Protein AF-A0A2S8J680-F1 (afdb_monomer_lite)

Sequence (145 aa):
MEKNRTGLGQEVDVPMVDAMIGFNLVEHFGGHTFVPVEENFGWARVLTPERVPHQTADGWISHENAYVLDQGLITKREHPTEGEYYATRTPFAMSRTPISFSRHGPLLGEDTFTILEDLGYSADRVHALADASVVTATSPQATSS

Radius of gyration: 25.25 Å; chains: 1; bounding box: 58×43×69 Å

Structure (mmCIF, N/CA/C/O backbone):
data_AF-A0A2S8J680-F1
#
_entry.id   AF-A0A2S8J680-F1
#
loop_
_atom_site.group_PDB
_atom_site.id
_atom_site.type_symbol
_atom_site.label_atom_id
_atom_site.label_alt_id
_atom_site.label_comp_id
_atom_site.label_asym_id
_atom_site.label_entity_id
_atom_site.label_seq_id
_atom_site.pdbx_PDB_ins_code
_atom_site.Cartn_x
_atom_site.Cartn_y
_atom_site.Cartn_z
_atom_site.occupancy
_atom_site.B_iso_or_equiv
_atom_site.auth_seq_id
_atom_site.auth_comp_id
_atom_site.auth_asym_id
_atom_site.auth_atom_id
_atom_site.pdbx_PDB_model_num
ATOM 1 N N . MET A 1 1 ? -23.177 0.786 -37.495 1.00 58.84 1 MET A N 1
ATOM 2 C CA . MET A 1 1 ? -23.570 0.215 -38.803 1.00 58.84 1 MET A CA 1
ATOM 3 C C . MET A 1 1 ? -25.081 0.004 -38.902 1.00 58.84 1 MET A C 1
ATOM 5 O O . MET A 1 1 ? -25.638 0.418 -39.907 1.00 58.84 1 MET A O 1
ATOM 9 N N . GLU A 1 2 ? -25.768 -0.508 -37.871 1.00 62.53 2 GLU A N 1
ATOM 10 C CA . GLU A 1 2 ? -27.217 -0.780 -37.962 1.00 62.53 2 GLU A CA 1
ATOM 11 C C . GLU A 1 2 ? -28.122 0.454 -37.794 1.00 62.53 2 GLU A C 1
ATOM 13 O O . GLU A 1 2 ? -29.025 0.655 -38.600 1.00 62.53 2 GLU A O 1
ATOM 18 N N . LYS A 1 3 ? -27.802 1.379 -36.875 1.00 67.06 3 LYS A N 1
ATOM 19 C CA . LYS A 1 3 ? -28.543 2.649 -36.698 1.00 67.06 3 LYS A CA 1
ATOM 20 C C . LYS A 1 3 ? -28.646 3.494 -37.979 1.00 67.06 3 LYS A C 1
ATOM 22 O O . LYS A 1 3 ? -29.676 4.108 -38.227 1.00 67.06 3 LYS A O 1
ATOM 27 N N . ASN A 1 4 ? -27.603 3.493 -38.813 1.00 75.00 4 ASN A N 1
ATOM 28 C CA . ASN A 1 4 ? -27.586 4.225 -40.087 1.00 75.00 4 ASN A CA 1
ATOM 29 C C . ASN A 1 4 ? -28.414 3.540 -41.189 1.00 75.00 4 ASN A C 1
ATOM 31 O O . ASN A 1 4 ? -28.721 4.175 -42.191 1.00 75.00 4 ASN A O 1
ATOM 35 N N . ARG A 1 5 ? -28.756 2.255 -41.023 1.00 78.50 5 ARG A N 1
ATOM 36 C CA . ARG A 1 5 ? -29.539 1.463 -41.983 1.00 78.50 5 ARG A CA 1
ATOM 37 C C . ARG A 1 5 ? -31.008 1.344 -41.590 1.00 78.50 5 ARG A C 1
ATOM 39 O O . ARG A 1 5 ? -31.864 1.425 -42.460 1.00 78.50 5 ARG A O 1
ATOM 46 N N . THR A 1 6 ? -31.300 1.139 -40.308 1.00 82.56 6 THR A N 1
ATOM 47 C CA . THR A 1 6 ? -32.653 0.824 -39.817 1.00 82.56 6 THR A CA 1
ATOM 48 C C . THR A 1 6 ? -33.228 1.893 -38.889 1.00 82.56 6 THR A C 1
ATOM 50 O O . THR A 1 6 ? -34.396 1.818 -38.523 1.00 82.56 6 THR A O 1
ATOM 53 N N . GLY A 1 7 ? -32.434 2.897 -38.500 1.00 80.25 7 GLY A N 1
ATOM 54 C CA . GLY A 1 7 ? -32.855 3.979 -37.604 1.00 80.25 7 GLY A CA 1
ATOM 55 C C . GLY A 1 7 ? -32.956 3.591 -36.123 1.00 80.25 7 GLY A C 1
ATOM 56 O O . GLY A 1 7 ? -33.122 4.474 -35.283 1.00 80.25 7 GLY A O 1
ATOM 57 N N . LEU A 1 8 ? -32.814 2.308 -35.778 1.00 79.38 8 LEU A N 1
ATOM 58 C CA . LEU A 1 8 ? -32.922 1.803 -34.408 1.00 79.38 8 LEU A CA 1
ATOM 59 C C . LEU A 1 8 ? -31.550 1.718 -33.720 1.00 79.38 8 LEU A C 1
ATOM 61 O O . LEU A 1 8 ? -30.531 1.414 -34.345 1.00 79.38 8 LEU A O 1
ATOM 65 N N . GLY A 1 9 ? -31.524 2.021 -32.419 1.00 79.19 9 GLY A N 1
ATOM 66 C CA . GLY A 1 9 ? -30.343 1.847 -31.571 1.00 79.19 9 GLY A CA 1
ATOM 67 C C . GLY A 1 9 ? -30.076 0.373 -31.267 1.00 79.19 9 GLY A C 1
ATOM 68 O O . GLY A 1 9 ? -30.988 -0.448 -31.317 1.00 79.19 9 GLY A O 1
ATOM 69 N N . GLN A 1 10 ? -28.825 0.046 -30.951 1.00 82.19 10 GLN A N 1
ATOM 70 C CA . GLN A 1 10 ? -28.437 -1.275 -30.465 1.00 82.19 10 GLN A CA 1
ATOM 71 C C . GLN A 1 10 ? -27.823 -1.125 -29.080 1.00 82.19 10 GLN A C 1
ATOM 73 O O . GLN A 1 10 ? -27.042 -0.202 -28.846 1.00 82.19 10 GLN A O 1
ATOM 78 N N . GLU A 1 11 ? -28.182 -2.041 -28.195 1.00 82.75 11 GLU A N 1
ATOM 79 C CA . GLU A 1 11 ? -27.537 -2.234 -26.907 1.00 82.75 11 GLU A CA 1
ATOM 80 C C . GLU A 1 11 ? -26.526 -3.371 -27.054 1.00 82.75 11 GLU A C 1
ATOM 82 O O . GLU A 1 11 ? -26.817 -4.395 -27.676 1.00 82.75 11 GLU A O 1
ATOM 87 N N . VAL A 1 12 ? -25.318 -3.158 -26.540 1.00 80.88 12 VAL A N 1
ATOM 88 C CA . VAL A 1 12 ? -24.264 -4.171 -26.499 1.00 80.88 12 VAL A CA 1
ATOM 89 C C . VAL A 1 12 ? -23.875 -4.315 -25.043 1.00 80.88 12 VAL A C 1
ATOM 91 O O . VAL A 1 12 ? -23.360 -3.366 -24.454 1.00 80.88 12 VAL A O 1
ATOM 94 N N . ASP A 1 13 ? -24.134 -5.489 -24.482 1.00 79.38 13 ASP A N 1
ATOM 95 C CA . ASP A 1 13 ? -23.689 -5.834 -23.140 1.00 79.38 13 ASP A CA 1
ATOM 96 C C . ASP A 1 13 ? -22.335 -6.541 -23.241 1.00 79.38 13 ASP A C 1
ATOM 98 O O . ASP A 1 13 ? -22.193 -7.545 -23.946 1.00 79.38 13 ASP A O 1
ATOM 102 N N . VAL A 1 14 ? -21.323 -5.969 -22.593 1.00 82.38 14 VAL A N 1
ATOM 103 C CA . VAL A 1 14 ? -19.982 -6.548 -22.508 1.00 82.38 14 VAL A CA 1
ATOM 104 C C . VAL A 1 14 ? -19.705 -6.781 -21.029 1.00 82.38 14 VAL A C 1
ATOM 106 O O . VAL A 1 14 ? -19.507 -5.806 -20.296 1.00 82.38 14 VAL A O 1
ATOM 109 N N . PRO A 1 15 ? -19.668 -8.043 -20.567 1.00 88.81 15 PRO A N 1
ATOM 110 C CA . PRO A 1 15 ? -19.355 -8.336 -19.182 1.00 88.81 15 PRO A CA 1
ATOM 111 C C . PRO A 1 15 ? -18.001 -7.734 -18.814 1.00 88.81 15 PRO A C 1
ATOM 113 O O . PRO A 1 15 ? -16.993 -7.981 -19.479 1.00 88.81 15 PRO A O 1
ATOM 116 N N . MET A 1 16 ? -17.957 -6.970 -17.721 1.00 87.25 16 MET A N 1
ATOM 117 C CA . MET A 1 16 ? -16.704 -6.380 -17.236 1.00 87.25 16 MET A CA 1
ATOM 118 C C . MET A 1 16 ? -15.627 -7.443 -16.996 1.00 87.25 16 MET A C 1
ATOM 120 O O . MET A 1 16 ? -14.453 -7.178 -17.233 1.00 87.25 16 MET A O 1
ATOM 124 N N . VAL A 1 17 ? -16.021 -8.655 -16.586 1.00 87.88 17 VAL A N 1
ATOM 125 C CA . VAL A 1 17 ? -15.105 -9.792 -16.429 1.00 87.88 17 VAL A CA 1
ATOM 126 C C . VAL A 1 17 ? -14.434 -10.172 -17.751 1.00 87.88 17 VAL A C 1
ATOM 128 O O . VAL A 1 17 ? -13.215 -10.302 -17.780 1.00 87.88 17 VAL A O 1
ATOM 131 N N . ASP A 1 18 ? -15.178 -10.244 -18.854 1.00 83.50 18 ASP A N 1
ATOM 132 C CA . ASP A 1 18 ? -14.641 -10.616 -20.167 1.00 83.50 18 ASP A CA 1
ATOM 133 C C . ASP A 1 18 ? -13.738 -9.514 -20.732 1.00 83.50 18 ASP A C 1
ATOM 135 O O . ASP A 1 18 ? -12.664 -9.795 -21.268 1.00 83.50 18 ASP A O 1
ATOM 139 N N . ALA A 1 19 ? -14.120 -8.247 -20.543 1.00 82.69 19 ALA A N 1
ATOM 140 C CA . ALA A 1 19 ? -13.285 -7.107 -20.915 1.00 82.69 19 ALA A CA 1
ATOM 141 C C . ALA A 1 19 ? -11.971 -7.076 -20.113 1.00 82.69 19 ALA A C 1
ATOM 143 O O . ALA A 1 19 ? -10.896 -6.862 -20.678 1.00 82.69 19 ALA A O 1
ATOM 144 N N . MET A 1 20 ? -12.038 -7.329 -18.801 1.00 83.00 20 MET A N 1
ATOM 145 C CA . MET A 1 20 ? -10.854 -7.382 -17.945 1.00 83.00 20 MET A CA 1
ATOM 146 C C . MET A 1 20 ? -9.964 -8.581 -18.266 1.00 83.00 20 MET A C 1
ATOM 148 O O . MET A 1 20 ? -8.747 -8.422 -18.270 1.00 83.00 20 MET A O 1
ATOM 152 N N . ILE A 1 21 ? -10.532 -9.751 -18.560 1.00 81.38 21 ILE A N 1
ATOM 153 C CA . ILE A 1 21 ? -9.793 -10.936 -19.012 1.00 81.38 21 ILE A CA 1
ATOM 154 C C . ILE A 1 21 ? -9.048 -10.614 -20.309 1.00 81.38 21 ILE A C 1
ATOM 156 O O . ILE A 1 21 ? -7.835 -10.797 -20.365 1.00 81.38 21 ILE A O 1
ATOM 160 N N . GLY A 1 22 ? -9.741 -10.070 -21.316 1.00 78.75 22 GLY A N 1
ATOM 1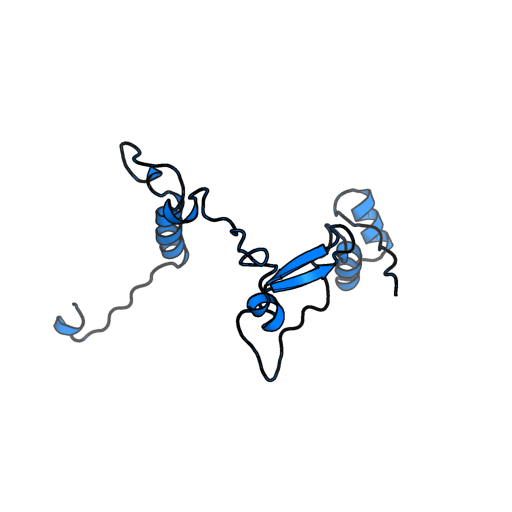61 C CA . GLY A 1 22 ? -9.137 -9.719 -22.602 1.00 78.75 22 GLY A CA 1
ATOM 162 C C . GLY A 1 22 ? -8.000 -8.703 -22.476 1.00 78.75 22 GLY A C 1
ATOM 163 O O . GLY A 1 22 ? -6.944 -8.888 -23.073 1.00 78.75 22 GLY A O 1
ATOM 164 N N . PHE A 1 23 ? -8.177 -7.662 -21.659 1.00 75.00 23 PHE A N 1
ATOM 165 C CA . PHE A 1 23 ? -7.145 -6.644 -21.451 1.00 75.00 23 PHE A CA 1
ATOM 166 C C . PHE A 1 23 ? -5.951 -7.166 -20.636 1.00 75.00 23 PHE A C 1
ATOM 168 O O . PHE A 1 23 ? -4.802 -7.010 -21.044 1.00 75.00 23 PHE A O 1
ATOM 175 N N . ASN A 1 24 ? -6.205 -7.804 -19.487 1.00 73.62 24 ASN A N 1
ATOM 176 C CA . ASN A 1 24 ? -5.132 -8.202 -18.574 1.00 73.62 24 ASN A CA 1
ATOM 177 C C . ASN A 1 24 ? -4.331 -9.390 -19.100 1.00 73.62 24 ASN A C 1
ATOM 179 O O . ASN A 1 24 ? -3.110 -9.391 -18.944 1.00 73.62 24 ASN A O 1
ATOM 183 N N . LEU A 1 25 ? -4.988 -10.382 -19.714 1.00 74.69 25 LEU A N 1
ATOM 184 C CA . LEU A 1 25 ? -4.283 -11.547 -20.243 1.00 74.69 25 LEU A CA 1
ATOM 185 C C . LEU A 1 25 ? -3.365 -11.153 -21.389 1.00 74.69 25 LEU A C 1
ATOM 187 O O . LEU A 1 25 ? -2.225 -11.584 -21.379 1.00 74.69 25 LEU A O 1
ATOM 191 N N . VAL A 1 26 ? -3.796 -10.300 -22.321 1.00 71.81 26 VAL A N 1
ATOM 192 C CA . VAL A 1 26 ? -2.933 -9.890 -23.441 1.00 71.81 26 VAL A CA 1
ATOM 193 C C . VAL A 1 26 ? -1.702 -9.121 -22.944 1.00 71.81 26 VAL A C 1
ATOM 195 O O . VAL A 1 26 ? -0.583 -9.455 -23.327 1.00 71.81 26 VAL A O 1
ATOM 198 N N . GLU A 1 27 ? -1.876 -8.152 -22.040 1.00 69.94 27 GLU A N 1
ATOM 199 C CA . GLU A 1 27 ? -0.761 -7.344 -21.515 1.00 69.94 27 GLU A CA 1
ATOM 200 C C . GLU A 1 27 ? 0.211 -8.148 -20.626 1.00 69.94 27 GLU A C 1
ATOM 202 O O . GLU A 1 27 ? 1.419 -7.907 -20.651 1.00 69.94 27 GLU A O 1
ATOM 207 N N . HIS A 1 28 ? -0.285 -9.119 -19.844 1.00 77.19 28 HIS A N 1
ATOM 208 C CA . HIS A 1 28 ? 0.550 -9.878 -18.900 1.00 77.19 28 HIS A CA 1
ATOM 209 C C . HIS A 1 28 ? 1.045 -11.220 -19.438 1.00 77.19 28 HIS A C 1
ATOM 211 O O . HIS A 1 28 ? 2.100 -11.674 -19.001 1.00 77.19 28 HIS A O 1
ATOM 217 N N . PHE A 1 29 ? 0.346 -11.862 -20.378 1.00 78.25 29 PHE A N 1
ATOM 218 C CA . PHE A 1 29 ? 0.882 -13.043 -21.061 1.00 78.25 29 PHE A CA 1
ATOM 219 C C . PHE A 1 29 ? 1.949 -12.650 -22.077 1.00 78.25 29 PHE A C 1
ATOM 221 O O . PHE A 1 29 ? 2.872 -13.434 -22.295 1.00 78.25 29 PHE A O 1
ATOM 228 N N . GLY A 1 30 ? 1.883 -11.432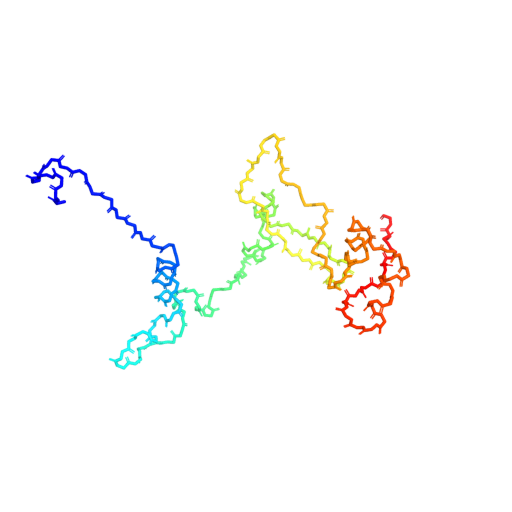 -22.630 1.00 79.38 30 GLY A N 1
ATOM 229 C CA . GLY A 1 30 ? 2.871 -10.952 -23.592 1.00 79.38 30 GLY A CA 1
ATOM 230 C C . GLY A 1 30 ? 3.039 -11.973 -24.715 1.00 79.38 30 GLY A C 1
ATOM 231 O O . GLY A 1 30 ? 2.053 -12.517 -25.229 1.00 79.38 30 GLY A O 1
ATOM 232 N N . GLY A 1 31 ? 4.281 -12.320 -25.039 1.00 77.12 31 GLY A N 1
ATOM 233 C CA . GLY A 1 31 ? 4.550 -13.306 -26.083 1.00 77.12 31 GLY A CA 1
ATOM 234 C C . GLY A 1 31 ? 4.366 -14.774 -25.730 1.00 77.12 31 GLY A C 1
ATOM 235 O O . GLY A 1 31 ? 4.562 -15.603 -26.620 1.00 77.12 31 GLY A O 1
ATOM 236 N N . HIS A 1 32 ? 3.909 -15.119 -24.517 1.00 83.00 32 HIS A N 1
ATOM 237 C CA . HIS A 1 32 ? 3.350 -16.459 -24.256 1.00 83.00 32 HIS A CA 1
ATOM 238 C C . HIS A 1 32 ? 2.005 -16.683 -24.948 1.00 83.00 32 HIS A C 1
ATOM 240 O O . HIS A 1 32 ? 1.517 -17.809 -24.991 1.00 83.00 32 HIS A O 1
ATOM 246 N N . THR A 1 33 ? 1.405 -15.632 -25.510 1.00 80.75 33 THR A N 1
ATOM 247 C CA . THR A 1 33 ? 0.177 -15.737 -26.308 1.00 80.75 33 THR A CA 1
ATOM 248 C C . THR A 1 33 ? 0.437 -16.335 -27.703 1.00 80.75 33 THR A C 1
ATOM 250 O O . THR A 1 33 ? -0.497 -16.827 -28.337 1.00 80.75 33 THR A O 1
ATOM 253 N N . PHE A 1 34 ? 1.684 -16.320 -28.197 1.00 82.50 34 PHE A N 1
ATOM 254 C CA . PHE A 1 34 ? 2.036 -16.813 -29.535 1.00 82.50 34 PHE A CA 1
ATOM 255 C C . PHE A 1 34 ? 2.372 -18.310 -29.556 1.00 82.50 34 PHE A C 1
ATOM 257 O O . PHE A 1 34 ? 2.836 -18.889 -2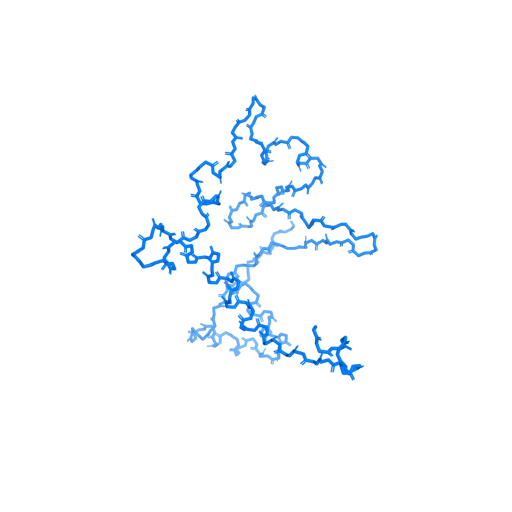8.572 1.00 82.50 34 PHE A O 1
ATOM 264 N N . VAL A 1 35 ? 2.155 -18.942 -30.715 1.00 85.62 35 VAL A N 1
ATOM 265 C CA . VAL A 1 35 ? 2.550 -20.331 -30.988 1.00 85.62 35 VAL A CA 1
ATOM 266 C C . VAL A 1 35 ? 3.360 -20.369 -32.293 1.00 85.62 35 VAL A C 1
ATOM 268 O O . VAL A 1 35 ? 2.771 -20.168 -33.358 1.00 85.62 35 VAL A O 1
ATOM 271 N N . PRO A 1 36 ? 4.675 -20.671 -32.252 1.00 88.44 36 PRO A N 1
ATOM 272 C CA . PRO A 1 36 ? 5.492 -20.938 -31.059 1.00 88.44 36 PRO A CA 1
ATOM 273 C C . PRO A 1 36 ? 5.676 -19.689 -30.177 1.00 88.44 36 PRO A C 1
ATOM 275 O O . PRO A 1 36 ? 5.532 -18.573 -30.660 1.00 88.44 36 PRO A O 1
ATOM 278 N N . VAL A 1 37 ? 5.986 -19.889 -28.890 1.00 87.12 37 VAL A N 1
ATOM 279 C CA . VAL A 1 37 ? 6.201 -18.795 -27.923 1.00 87.12 37 VAL A CA 1
ATOM 280 C C . VAL A 1 37 ? 7.313 -17.870 -28.419 1.00 87.12 37 VAL A C 1
ATOM 282 O O . VAL A 1 37 ? 8.411 -18.339 -28.723 1.00 87.12 37 VAL A O 1
ATOM 285 N N . GLU A 1 38 ? 7.029 -16.569 -28.487 1.00 84.00 38 GLU A N 1
ATOM 286 C CA . GLU A 1 38 ? 7.955 -15.570 -29.041 1.00 84.00 38 GLU A CA 1
ATOM 287 C C . GLU A 1 38 ? 8.782 -14.860 -27.957 1.00 84.00 38 GLU A C 1
ATOM 289 O O . GLU A 1 38 ? 9.968 -14.601 -28.153 1.00 84.00 38 GLU A O 1
ATOM 294 N N . GLU A 1 39 ? 8.189 -14.575 -26.796 1.00 80.31 39 GLU A N 1
ATOM 295 C CA . GLU A 1 39 ? 8.841 -13.890 -25.670 1.00 80.31 39 GLU A CA 1
ATOM 296 C C . GLU A 1 39 ? 8.218 -14.316 -24.327 1.00 80.31 39 GLU A C 1
ATOM 298 O O . GLU A 1 39 ? 7.271 -15.102 -24.283 1.00 80.31 39 GLU A O 1
ATOM 303 N N . ASN A 1 40 ? 8.796 -13.851 -23.216 1.00 81.44 40 ASN A N 1
ATOM 304 C CA . ASN A 1 40 ? 8.367 -14.236 -21.872 1.00 81.44 40 ASN A CA 1
ATOM 305 C C . ASN A 1 40 ? 7.147 -13.422 -21.387 1.00 81.44 40 ASN A C 1
ATOM 307 O O . ASN A 1 40 ? 6.651 -12.546 -22.089 1.00 81.44 40 ASN A O 1
ATOM 311 N N . PHE A 1 41 ? 6.655 -13.725 -20.181 1.00 85.56 41 PHE A N 1
ATOM 312 C CA . PHE A 1 41 ? 5.495 -13.055 -19.598 1.00 85.56 41 PHE A CA 1
ATOM 313 C C . PHE A 1 41 ? 5.760 -11.565 -19.373 1.00 85.56 41 PHE A C 1
ATOM 315 O O . PHE A 1 41 ? 6.864 -11.161 -19.000 1.00 85.56 41 PHE A O 1
ATOM 322 N N . GLY A 1 42 ? 4.692 -10.784 -19.497 1.00 82.06 42 GLY A N 1
ATOM 323 C CA . GLY A 1 42 ? 4.642 -9.368 -19.184 1.00 82.06 42 GLY A CA 1
ATOM 324 C C . GLY A 1 42 ? 5.118 -8.456 -20.306 1.00 82.06 42 GLY A C 1
ATOM 325 O O . GLY A 1 42 ? 5.726 -8.861 -21.294 1.00 82.06 42 GLY A O 1
ATOM 326 N N . TRP A 1 43 ? 4.823 -7.171 -20.142 1.00 80.69 43 TRP A N 1
ATOM 327 C CA . TRP A 1 43 ? 5.139 -6.177 -21.151 1.00 80.69 43 TRP A CA 1
ATOM 328 C C . TRP A 1 43 ? 6.641 -5.865 -21.156 1.00 80.69 43 TRP A C 1
ATOM 330 O O . TRP A 1 43 ? 7.162 -5.245 -20.223 1.00 80.69 43 TRP A O 1
ATOM 340 N N . ALA A 1 44 ? 7.335 -6.251 -22.233 1.00 77.88 44 ALA A N 1
ATOM 341 C CA . ALA A 1 44 ? 8.793 -6.151 -22.355 1.00 77.88 44 ALA A CA 1
ATOM 342 C C . ALA A 1 44 ? 9.349 -4.754 -22.027 1.00 77.88 44 ALA A C 1
ATOM 344 O O . ALA A 1 44 ? 10.415 -4.636 -21.436 1.00 77.88 44 ALA A O 1
ATOM 345 N N . ARG A 1 45 ? 8.606 -3.680 -22.336 1.00 78.75 45 ARG A N 1
ATOM 346 C CA . ARG A 1 45 ? 9.027 -2.300 -22.032 1.00 78.75 45 ARG A CA 1
ATOM 347 C C . ARG A 1 45 ? 9.050 -1.970 -20.542 1.00 78.75 45 ARG A C 1
ATOM 349 O O . ARG A 1 45 ? 9.724 -1.013 -20.177 1.00 78.75 45 ARG A O 1
ATOM 356 N N . VAL A 1 46 ? 8.273 -2.671 -19.716 1.00 81.06 46 VAL A N 1
ATOM 357 C CA . VAL A 1 46 ? 8.184 -2.456 -18.260 1.00 81.06 46 VAL A CA 1
ATOM 358 C C . VAL A 1 46 ? 9.205 -3.293 -17.516 1.00 81.06 46 VAL A C 1
ATOM 360 O O . VAL A 1 46 ? 9.760 -2.818 -16.532 1.00 81.06 46 VAL A O 1
ATOM 363 N N . LEU A 1 47 ? 9.447 -4.511 -17.992 1.00 83.94 47 LEU A N 1
ATOM 364 C CA . LEU A 1 47 ? 10.287 -5.494 -17.312 1.00 83.94 47 LEU A CA 1
ATOM 365 C C . LEU A 1 47 ? 11.774 -5.397 -17.676 1.00 83.94 47 LEU A C 1
ATOM 367 O O . LEU A 1 47 ? 12.562 -6.225 -17.227 1.00 83.94 47 LEU A O 1
ATOM 371 N N . THR A 1 48 ? 12.176 -4.403 -18.473 1.00 85.62 48 THR A N 1
ATOM 372 C CA . THR A 1 48 ? 13.595 -4.152 -18.755 1.00 85.62 48 THR A CA 1
ATOM 373 C C . THR A 1 48 ? 14.357 -3.912 -17.445 1.00 85.62 48 THR A C 1
ATOM 375 O O . THR A 1 48 ? 13.888 -3.094 -16.647 1.00 85.62 48 THR A O 1
ATOM 378 N N . PRO A 1 49 ? 15.526 -4.537 -17.214 1.00 85.75 49 PRO A N 1
ATOM 379 C CA . PRO A 1 49 ? 16.324 -4.329 -15.999 1.00 85.75 49 PRO A CA 1
ATOM 380 C C . PRO A 1 49 ? 16.643 -2.857 -15.700 1.00 85.75 49 PRO A C 1
ATOM 382 O O . PRO A 1 49 ? 16.828 -2.473 -14.550 1.00 85.75 49 PRO A O 1
ATOM 385 N N . GLU A 1 50 ? 16.669 -2.019 -16.732 1.00 86.31 50 GLU A N 1
ATOM 386 C CA . GLU A 1 50 ? 16.933 -0.587 -16.652 1.00 86.31 50 GLU A CA 1
ATOM 387 C C . GLU A 1 50 ? 15.749 0.224 -16.095 1.00 86.31 50 GLU A C 1
ATOM 389 O O . GLU A 1 50 ? 15.906 1.410 -15.831 1.00 86.31 50 GLU A O 1
ATOM 394 N N . ARG A 1 51 ? 14.568 -0.378 -15.873 1.00 84.06 51 ARG A N 1
ATOM 395 C CA . ARG A 1 51 ? 13.393 0.267 -15.243 1.00 84.06 51 ARG A CA 1
ATOM 396 C C . ARG A 1 51 ? 13.553 0.406 -13.725 1.00 84.06 51 ARG A C 1
ATOM 398 O O . ARG A 1 51 ? 12.669 0.056 -12.946 1.00 84.06 51 ARG A O 1
ATOM 405 N N . VAL A 1 52 ? 14.678 0.958 -13.302 1.00 86.12 52 VAL A N 1
ATOM 406 C CA . VAL A 1 52 ? 14.995 1.266 -11.909 1.00 86.12 52 VAL A CA 1
ATOM 407 C C . VAL A 1 52 ? 15.274 2.762 -11.772 1.00 86.12 52 VAL A C 1
ATOM 409 O O . VAL A 1 52 ? 15.609 3.421 -12.757 1.00 86.12 52 VAL A O 1
ATOM 412 N N . PRO A 1 53 ? 15.136 3.347 -10.571 1.00 87.44 53 PRO A N 1
ATOM 413 C CA . PRO A 1 53 ? 15.652 4.686 -10.330 1.00 87.44 53 PRO A CA 1
ATOM 414 C C . PRO A 1 53 ? 17.124 4.773 -10.743 1.00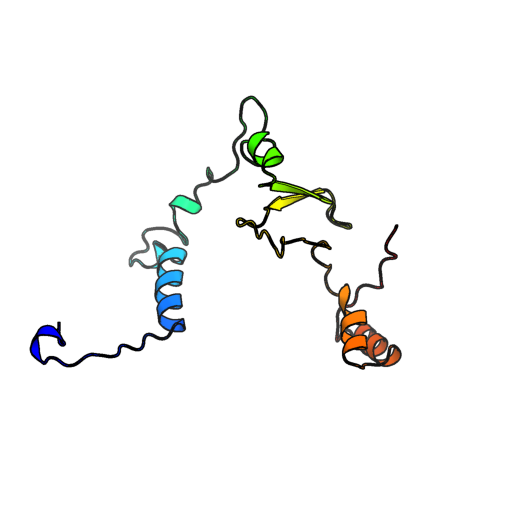 87.44 53 PRO A C 1
ATOM 416 O O . PRO A 1 53 ? 17.889 3.846 -10.498 1.00 87.44 53 PRO A O 1
ATOM 419 N N . HIS A 1 54 ? 17.524 5.890 -11.343 1.00 88.31 54 HIS A N 1
ATOM 420 C CA . HIS A 1 54 ? 18.915 6.137 -11.711 1.00 88.31 54 HIS A CA 1
ATOM 421 C C . HIS A 1 54 ? 19.528 7.216 -10.823 1.00 88.31 54 HIS A C 1
ATOM 423 O O . HIS A 1 54 ? 18.846 8.165 -10.418 1.00 88.31 54 HIS A O 1
ATOM 429 N N . GLN A 1 55 ? 20.821 7.061 -10.543 1.00 90.94 55 GLN A N 1
ATOM 430 C CA . GLN A 1 55 ? 21.614 8.093 -9.891 1.00 90.94 55 GLN A CA 1
ATOM 431 C C . GLN A 1 55 ? 21.878 9.252 -10.857 1.00 90.94 55 GLN A C 1
ATOM 433 O O . GLN A 1 55 ? 22.169 9.056 -12.038 1.00 90.94 55 GLN A O 1
ATOM 438 N N . THR A 1 56 ? 21.766 10.461 -10.331 1.00 88.19 56 THR A N 1
ATOM 439 C CA . THR A 1 56 ? 22.069 11.744 -10.954 1.00 88.19 56 THR A CA 1
ATOM 440 C C . THR A 1 56 ? 23.267 12.380 -10.240 1.00 88.19 56 THR A C 1
ATOM 442 O O . THR A 1 56 ? 23.768 11.860 -9.244 1.00 88.19 56 THR A O 1
ATOM 445 N N . ALA A 1 57 ? 23.774 13.505 -10.753 1.00 88.56 57 ALA A N 1
ATOM 446 C CA . ALA A 1 57 ? 24.931 14.187 -10.156 1.00 88.56 57 ALA A CA 1
ATOM 447 C C . ALA A 1 57 ? 24.681 14.684 -8.715 1.00 88.56 57 ALA A C 1
ATOM 449 O O . ALA A 1 57 ? 25.625 14.970 -7.983 1.00 88.56 57 ALA A O 1
ATOM 450 N N . ASP A 1 58 ? 23.414 14.799 -8.333 1.00 86.50 58 ASP A N 1
ATOM 451 C CA . ASP A 1 58 ? 22.900 15.362 -7.091 1.00 86.50 58 ASP A CA 1
ATOM 452 C C . ASP A 1 58 ? 22.121 14.349 -6.227 1.00 86.50 58 ASP A C 1
ATOM 454 O O . ASP A 1 58 ? 21.483 14.759 -5.261 1.00 86.50 58 ASP A O 1
ATOM 458 N N . GLY A 1 59 ? 22.171 13.047 -6.539 1.00 87.69 59 GLY A N 1
ATOM 459 C CA . GLY A 1 59 ? 21.492 11.999 -5.763 1.00 87.69 59 GLY A CA 1
ATOM 460 C C . GLY A 1 59 ? 20.787 10.968 -6.641 1.00 87.69 59 GLY A C 1
ATOM 461 O O . GLY A 1 59 ? 21.341 10.511 -7.635 1.00 87.69 59 GLY A O 1
ATOM 462 N N . TRP A 1 60 ? 19.558 10.586 -6.296 1.00 89.00 60 TRP A N 1
ATOM 463 C CA . TRP A 1 60 ? 18.674 9.757 -7.130 1.00 89.00 60 TRP A CA 1
ATOM 464 C C . TRP A 1 60 ? 17.523 10.564 -7.740 1.00 89.00 60 TRP A C 1
ATOM 466 O O . TRP A 1 60 ? 16.873 11.357 -7.060 1.00 89.00 60 TRP A O 1
ATOM 476 N N . ILE A 1 61 ? 17.161 10.252 -8.992 1.00 87.56 61 ILE A N 1
ATOM 477 C CA . ILE A 1 61 ? 16.088 10.943 -9.739 1.00 87.56 61 ILE A CA 1
ATOM 478 C C . ILE A 1 61 ? 14.706 10.914 -9.056 1.00 87.56 61 ILE A C 1
ATOM 480 O O . ILE A 1 61 ? 13.855 11.751 -9.341 1.00 87.56 61 ILE A O 1
ATOM 484 N N . SER A 1 62 ? 14.464 9.944 -8.172 1.00 84.62 62 SER A N 1
ATOM 485 C CA . SER A 1 62 ? 13.184 9.765 -7.483 1.00 84.62 62 SER A CA 1
ATOM 486 C C . SER A 1 62 ? 13.202 10.382 -6.084 1.00 84.62 62 SER A C 1
ATOM 488 O O . SER A 1 62 ? 12.763 11.507 -5.889 1.00 84.62 62 SER A O 1
ATOM 490 N N . HIS A 1 63 ? 13.700 9.638 -5.102 1.00 83.69 63 HIS A N 1
ATOM 491 C CA . HIS A 1 63 ? 13.480 9.886 -3.679 1.00 83.69 63 HIS A CA 1
ATOM 492 C C . HIS A 1 63 ? 14.463 10.873 -3.030 1.00 83.69 63 HIS A C 1
ATOM 494 O O . HIS A 1 63 ? 14.281 11.224 -1.868 1.00 83.69 63 HIS A O 1
ATOM 500 N N . GLU A 1 64 ? 15.474 11.336 -3.767 1.00 85.62 64 GLU A N 1
ATOM 501 C CA . GLU A 1 64 ? 16.412 12.377 -3.317 1.00 85.62 64 GLU A CA 1
ATOM 502 C C . GLU A 1 64 ? 16.302 13.665 -4.139 1.00 85.62 64 GLU A C 1
ATOM 504 O O . GLU A 1 64 ? 16.861 14.694 -3.765 1.00 85.62 64 GLU A O 1
ATOM 509 N N . ASN A 1 65 ? 15.550 13.640 -5.243 1.00 86.81 65 ASN A N 1
ATOM 510 C CA . ASN A 1 65 ? 15.374 14.806 -6.086 1.00 86.81 65 ASN A CA 1
ATOM 511 C C . ASN A 1 65 ? 14.595 15.904 -5.341 1.00 86.81 65 ASN A C 1
ATOM 513 O O . ASN A 1 65 ? 13.458 15.697 -4.904 1.00 86.81 65 ASN A O 1
ATOM 517 N N . ALA A 1 66 ? 15.193 17.095 -5.249 1.00 84.81 66 ALA A N 1
ATOM 518 C CA . ALA A 1 66 ? 14.639 18.214 -4.491 1.00 84.81 66 ALA A CA 1
ATOM 519 C C . ALA A 1 66 ? 13.230 18.618 -4.954 1.00 84.81 66 ALA A C 1
ATOM 521 O O . ALA A 1 66 ? 12.382 18.899 -4.116 1.00 84.81 66 ALA A O 1
ATOM 522 N N . TYR A 1 67 ? 12.947 18.591 -6.261 1.00 85.81 67 TYR A N 1
ATOM 523 C CA . TYR A 1 67 ? 11.611 18.899 -6.782 1.00 85.81 67 TYR A CA 1
ATOM 524 C C . TYR A 1 67 ? 10.580 17.848 -6.350 1.00 85.81 67 TYR A C 1
ATOM 526 O O . TYR A 1 67 ? 9.476 18.195 -5.937 1.00 85.81 67 TYR A O 1
ATOM 534 N N . VAL A 1 68 ? 10.932 16.561 -6.406 1.00 85.44 68 VAL A N 1
ATOM 535 C CA . VAL A 1 68 ? 10.024 15.466 -6.023 1.00 85.44 68 VAL A CA 1
ATOM 536 C C . VAL A 1 68 ? 9.666 15.537 -4.536 1.00 85.44 68 VAL A C 1
ATOM 538 O O . VAL A 1 68 ? 8.504 15.322 -4.173 1.00 85.44 68 VAL A O 1
ATOM 541 N N . LEU A 1 69 ? 10.644 15.871 -3.692 1.00 85.75 69 LEU A N 1
ATOM 542 C CA . LEU A 1 69 ? 10.457 16.029 -2.252 1.00 85.75 69 LEU A CA 1
ATOM 543 C C . LEU A 1 69 ? 9.702 17.321 -1.899 1.00 85.75 69 LEU A C 1
ATOM 545 O O . LEU A 1 69 ? 8.755 17.266 -1.119 1.00 85.75 69 LEU A O 1
ATOM 549 N N . ASP A 1 70 ? 10.058 18.460 -2.501 1.00 86.62 70 ASP A N 1
ATOM 550 C CA . ASP A 1 70 ? 9.427 19.769 -2.249 1.00 86.62 70 ASP A CA 1
ATOM 551 C C . ASP A 1 70 ? 7.946 19.792 -2.652 1.00 86.62 70 ASP A C 1
ATOM 553 O O . ASP A 1 70 ? 7.086 20.275 -1.919 1.00 86.62 70 ASP A O 1
ATOM 557 N N . GLN A 1 71 ? 7.611 19.171 -3.785 1.00 83.44 71 GLN A N 1
ATOM 558 C CA . GLN A 1 71 ? 6.220 19.033 -4.225 1.00 83.44 71 GLN A CA 1
ATOM 559 C C . GLN A 1 71 ? 5.437 17.982 -3.418 1.00 83.44 71 GLN A C 1
ATOM 561 O O . GLN A 1 71 ? 4.239 17.771 -3.652 1.00 83.44 71 GLN A O 1
ATOM 566 N N . GLY A 1 72 ? 6.111 17.299 -2.486 1.00 80.88 72 GLY A N 1
ATOM 567 C CA . GLY A 1 72 ? 5.555 16.233 -1.668 1.00 80.88 72 GLY A CA 1
ATOM 568 C C . GLY A 1 72 ? 5.071 15.049 -2.493 1.00 80.88 72 GLY A C 1
ATOM 569 O O . GLY A 1 72 ? 4.148 14.370 -2.065 1.00 80.88 72 GLY A O 1
ATOM 570 N N . LEU A 1 73 ? 5.620 14.812 -3.691 1.00 85.00 73 LEU A N 1
ATOM 571 C CA . LEU A 1 73 ? 5.233 13.671 -4.532 1.00 85.00 73 LEU A CA 1
ATOM 572 C C . LEU A 1 73 ? 5.669 12.357 -3.888 1.00 85.00 73 LEU A C 1
ATOM 574 O O . LEU A 1 73 ? 4.926 11.376 -3.912 1.00 85.00 73 LEU A O 1
ATOM 578 N N . ILE A 1 74 ? 6.849 12.372 -3.272 1.00 88.56 74 ILE A N 1
ATOM 579 C CA . ILE A 1 74 ? 7.360 11.308 -2.421 1.00 88.56 74 ILE A CA 1
ATOM 580 C C . ILE A 1 74 ? 7.625 11.916 -1.047 1.00 88.56 74 ILE A C 1
ATOM 582 O O . ILE A 1 74 ? 8.226 12.979 -0.933 1.00 88.56 74 ILE A O 1
ATOM 586 N N . THR A 1 75 ? 7.169 11.237 -0.002 1.00 84.00 75 THR A N 1
ATOM 587 C CA . THR A 1 75 ? 7.333 11.661 1.391 1.00 84.00 75 THR A CA 1
ATOM 588 C C . THR A 1 75 ? 8.020 10.559 2.178 1.00 84.00 75 THR A C 1
ATOM 590 O O . THR A 1 75 ? 7.670 9.390 2.025 1.00 84.00 75 THR A O 1
ATOM 593 N N . LYS A 1 76 ? 8.999 10.915 3.012 1.00 86.06 76 LYS A N 1
ATOM 594 C CA . LYS A 1 76 ? 9.564 9.981 3.991 1.00 86.06 76 LYS A CA 1
ATOM 595 C C . LYS A 1 76 ? 8.588 9.802 5.146 1.00 86.06 76 LYS A C 1
ATOM 597 O O . LYS A 1 76 ? 8.007 10.776 5.624 1.00 86.06 76 LYS A O 1
ATOM 602 N N . ARG A 1 77 ? 8.399 8.561 5.571 1.00 86.19 77 ARG A N 1
ATOM 603 C CA . ARG A 1 77 ? 7.587 8.169 6.722 1.00 86.19 77 ARG A CA 1
ATOM 604 C C . ARG A 1 77 ? 8.348 7.136 7.528 1.00 86.19 77 ARG A C 1
ATOM 606 O O . ARG A 1 77 ? 9.174 6.423 6.977 1.00 86.19 77 ARG A O 1
ATOM 613 N N . GLU A 1 78 ? 8.046 7.043 8.808 1.00 87.12 78 GLU A N 1
ATOM 614 C CA . GLU A 1 78 ? 8.640 6.051 9.696 1.00 87.12 78 GLU A CA 1
ATOM 615 C C . GLU A 1 78 ? 7.591 4.997 10.027 1.00 87.12 78 GLU A C 1
ATOM 617 O O . GLU A 1 78 ? 6.495 5.341 10.447 1.00 87.12 78 GLU A O 1
ATOM 622 N N . HIS A 1 79 ? 7.884 3.725 9.787 1.00 84.44 79 HIS A N 1
ATOM 623 C CA . HIS A 1 79 ? 7.052 2.625 10.247 1.00 84.44 79 HIS A CA 1
ATOM 624 C C . HIS A 1 79 ? 7.573 2.122 11.597 1.00 84.44 79 HIS A C 1
ATOM 626 O O . HIS A 1 79 ? 8.780 1.895 11.700 1.00 84.44 79 HIS A O 1
ATOM 632 N N . PRO A 1 80 ? 6.707 1.858 12.595 1.00 84.94 80 PRO A N 1
ATOM 633 C CA . PRO A 1 80 ? 7.131 1.354 13.905 1.00 84.94 80 PRO A CA 1
ATOM 634 C C . PRO A 1 80 ? 8.044 0.116 13.853 1.00 84.94 80 PRO A C 1
ATOM 636 O O . PRO A 1 80 ? 8.903 -0.065 14.711 1.00 84.94 80 PRO A O 1
ATOM 639 N N . THR A 1 81 ? 7.862 -0.734 12.842 1.00 84.44 81 THR A N 1
ATOM 640 C CA . THR A 1 81 ? 8.602 -1.994 12.653 1.00 84.44 81 THR A CA 1
ATOM 641 C C . THR A 1 81 ? 9.594 -1.981 11.495 1.00 84.44 81 THR A C 1
ATOM 643 O O . THR A 1 81 ? 10.682 -2.530 11.641 1.00 84.44 81 THR A O 1
ATOM 646 N N . GLU A 1 82 ? 9.254 -1.387 10.345 1.00 84.38 82 GLU A N 1
ATOM 647 C CA . GLU A 1 82 ? 10.127 -1.400 9.160 1.00 84.38 82 GLU A CA 1
ATOM 648 C C . GLU A 1 82 ? 11.073 -0.191 9.069 1.00 84.38 82 GLU A C 1
ATOM 650 O O . GLU A 1 82 ? 11.955 -0.178 8.211 1.00 84.38 82 GLU A O 1
ATOM 655 N N . GLY A 1 83 ? 10.936 0.805 9.952 1.00 87.31 83 GLY A N 1
ATOM 656 C CA . GLY A 1 83 ? 11.760 2.013 9.945 1.00 87.31 83 GLY A CA 1
ATOM 657 C C . GLY A 1 83 ? 11.381 2.988 8.828 1.00 87.31 83 GLY A C 1
ATOM 658 O O . GLY A 1 83 ? 10.220 3.088 8.431 1.00 87.31 83 GLY A O 1
ATOM 659 N N . GLU A 1 84 ? 12.347 3.762 8.334 1.00 88.94 84 GLU A N 1
ATOM 660 C CA . GLU A 1 84 ? 12.086 4.777 7.310 1.00 88.94 84 GLU A CA 1
ATOM 661 C C . GLU A 1 84 ? 11.698 4.165 5.954 1.00 88.94 84 GLU A C 1
ATOM 663 O O . GLU A 1 84 ? 12.408 3.332 5.390 1.00 88.94 84 GLU A O 1
ATOM 668 N N . TYR A 1 85 ? 10.600 4.650 5.378 1.00 87.88 85 TYR A N 1
ATOM 669 C CA . TYR A 1 85 ? 10.131 4.285 4.047 1.00 87.88 85 TYR A CA 1
ATOM 670 C C . TYR A 1 85 ? 9.628 5.497 3.261 1.00 87.88 85 TYR A C 1
ATOM 672 O O . TYR A 1 85 ? 9.302 6.553 3.806 1.00 87.88 85 TYR A O 1
ATOM 680 N N . TYR A 1 86 ? 9.542 5.334 1.942 1.00 87.31 86 TYR A N 1
ATOM 681 C CA . TYR A 1 86 ? 9.014 6.347 1.036 1.00 87.31 86 TYR A CA 1
ATOM 682 C C . TYR A 1 86 ? 7.556 6.050 0.685 1.00 87.31 86 TYR A C 1
ATOM 684 O O . TYR A 1 86 ? 7.234 4.984 0.166 1.00 87.31 86 TYR A O 1
ATOM 692 N N . ALA A 1 87 ? 6.677 7.018 0.924 1.00 86.69 87 ALA A N 1
ATOM 693 C CA . ALA A 1 87 ? 5.273 6.970 0.547 1.00 86.69 87 ALA A CA 1
ATOM 694 C C . ALA A 1 87 ? 4.981 7.996 -0.548 1.00 86.69 87 ALA A C 1
ATOM 696 O O . ALA A 1 87 ? 5.295 9.183 -0.412 1.00 86.69 87 ALA A O 1
ATOM 697 N N . THR A 1 88 ? 4.341 7.553 -1.627 1.00 86.88 88 THR A N 1
ATOM 698 C CA . THR A 1 88 ? 3.840 8.449 -2.670 1.00 86.88 88 THR A CA 1
ATOM 699 C C . THR A 1 88 ? 2.605 9.191 -2.167 1.00 86.88 88 THR A C 1
ATOM 701 O O . THR A 1 88 ? 1.707 8.598 -1.567 1.00 86.88 88 THR A O 1
ATOM 704 N N . ARG A 1 89 ? 2.532 10.497 -2.425 1.00 82.38 89 ARG A N 1
ATOM 705 C CA . ARG A 1 89 ? 1.320 11.277 -2.156 1.00 82.38 89 ARG A CA 1
ATOM 706 C C . ARG A 1 89 ? 0.216 10.894 -3.132 1.00 82.38 89 ARG A C 1
ATOM 708 O O . ARG A 1 89 ? 0.469 10.562 -4.287 1.00 82.38 89 ARG A O 1
ATOM 715 N N . THR A 1 90 ? -1.029 11.038 -2.694 1.00 80.94 90 THR A N 1
ATOM 716 C CA . THR A 1 90 ? -2.188 10.966 -3.581 1.00 80.94 90 THR A CA 1
ATOM 717 C C . THR A 1 90 ? -2.028 11.931 -4.772 1.00 80.94 90 THR A C 1
ATOM 719 O O . THR A 1 90 ? -1.727 13.110 -4.563 1.00 80.94 90 THR A O 1
ATOM 722 N N . PRO A 1 91 ? -2.216 11.476 -6.028 1.00 76.81 91 PRO A N 1
ATOM 723 C CA . PRO A 1 91 ? -1.890 12.268 -7.219 1.00 76.81 91 PRO A CA 1
ATOM 724 C C . PRO A 1 91 ? -2.828 13.459 -7.460 1.00 76.81 91 PRO A C 1
ATOM 726 O O . PRO A 1 91 ? -2.567 14.279 -8.337 1.00 76.81 91 PRO A O 1
ATOM 729 N N . PHE A 1 92 ? -3.908 13.580 -6.689 1.00 80.19 92 PHE A N 1
ATOM 730 C CA . PHE A 1 92 ? -4.873 14.668 -6.781 1.00 80.19 92 PHE A CA 1
ATOM 731 C C . PHE A 1 92 ? -5.018 15.393 -5.441 1.00 80.19 92 PHE A C 1
ATOM 733 O O . PHE A 1 92 ? -5.032 14.780 -4.374 1.00 80.19 92 PHE A O 1
ATOM 740 N N . ALA A 1 93 ? -5.158 16.717 -5.512 1.00 79.75 93 ALA A N 1
ATOM 741 C CA . ALA A 1 93 ? -5.402 17.569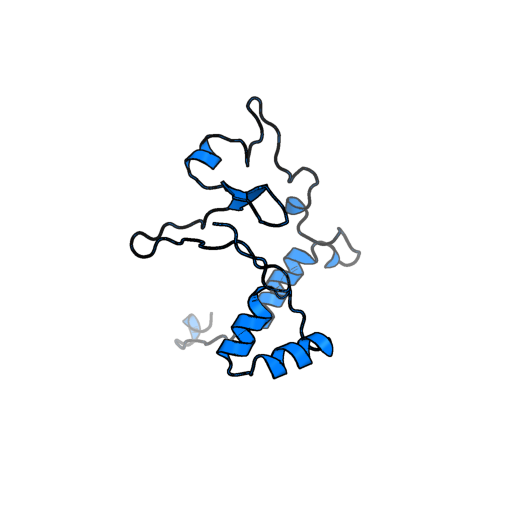 -4.357 1.00 79.75 93 ALA A CA 1
ATOM 742 C C . ALA A 1 93 ? -6.904 17.852 -4.212 1.00 79.75 93 ALA A C 1
ATOM 744 O O . ALA A 1 93 ? -7.568 18.247 -5.170 1.00 79.75 93 ALA A O 1
ATOM 745 N N . MET A 1 94 ? -7.436 17.682 -3.002 1.00 87.69 94 MET A N 1
ATOM 746 C CA . MET A 1 94 ? -8.830 17.979 -2.671 1.00 87.69 94 MET A CA 1
ATOM 747 C C . MET A 1 94 ? -8.887 19.176 -1.724 1.00 87.69 94 MET A C 1
ATOM 749 O O . MET A 1 94 ? -8.477 19.076 -0.574 1.00 87.69 94 MET A O 1
ATOM 753 N N . SER A 1 95 ? -9.410 20.310 -2.192 1.00 89.94 95 SER A N 1
ATOM 754 C CA . SER A 1 95 ? -9.391 21.570 -1.429 1.00 89.94 95 SER A CA 1
ATOM 755 C C . SER A 1 95 ? -10.274 21.570 -0.176 1.00 89.94 95 SER A C 1
ATOM 757 O O . SER A 1 95 ? -9.979 22.295 0.767 1.00 89.94 95 SER A O 1
ATOM 759 N N . ARG A 1 96 ? -11.356 20.778 -0.152 1.00 93.06 96 ARG A N 1
ATOM 760 C CA . ARG A 1 96 ? -12.299 20.718 0.986 1.00 93.06 96 ARG A CA 1
ATOM 761 C C . ARG A 1 96 ? -12.092 19.519 1.904 1.00 93.06 96 ARG A C 1
ATOM 763 O O . ARG A 1 96 ? -12.361 19.607 3.093 1.00 93.06 96 ARG A O 1
ATOM 770 N N . THR A 1 97 ? -11.640 18.409 1.344 1.00 90.38 97 THR A N 1
ATOM 771 C CA . THR A 1 97 ? -11.408 17.146 2.053 1.00 90.38 97 THR A CA 1
ATOM 772 C C . THR A 1 97 ? -10.018 16.652 1.684 1.00 90.38 97 THR A C 1
ATOM 774 O O . THR A 1 97 ? -9.899 15.675 0.940 1.00 90.38 97 THR A O 1
ATOM 777 N N . PRO A 1 98 ? -8.964 17.379 2.095 1.00 85.25 98 PRO A N 1
ATOM 778 C CA . PRO A 1 98 ? -7.600 16.980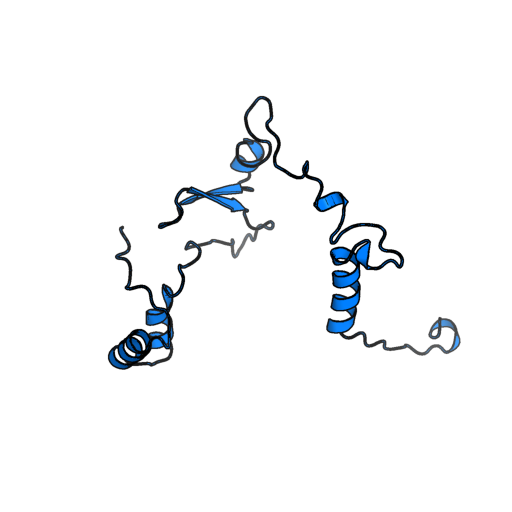 1.794 1.00 85.25 98 PRO A CA 1
ATOM 779 C C . PRO A 1 98 ? -7.365 15.567 2.322 1.00 85.25 98 PRO A C 1
ATOM 781 O O . PRO A 1 98 ? -7.747 15.241 3.445 1.00 85.25 98 PRO A O 1
ATOM 784 N N . ILE A 1 99 ? -6.763 14.720 1.491 1.00 81.44 99 ILE A N 1
ATOM 785 C CA . ILE A 1 99 ? -6.479 13.339 1.868 1.00 81.44 99 ILE A CA 1
ATOM 786 C C . ILE A 1 99 ? -5.311 13.356 2.841 1.00 81.44 99 ILE A C 1
ATOM 788 O O . ILE A 1 99 ? -4.184 13.684 2.471 1.00 81.44 99 ILE A O 1
ATOM 792 N N . SER A 1 100 ? -5.600 13.008 4.087 1.00 76.56 100 SER A N 1
ATOM 793 C CA . SER A 1 100 ? -4.610 12.761 5.120 1.00 76.56 100 SER A CA 1
ATOM 794 C C . SER A 1 100 ? -4.557 11.266 5.416 1.00 76.56 100 SER A C 1
ATOM 796 O O . SER A 1 100 ? -5.573 10.575 5.449 1.00 76.56 100 SER A O 1
ATOM 798 N N . PHE A 1 101 ? -3.346 10.760 5.620 1.00 75.06 101 PHE A N 1
ATOM 799 C CA . PHE A 1 101 ? -3.134 9.427 6.167 1.00 75.06 101 PHE A CA 1
ATOM 800 C C . PHE A 1 101 ? -2.749 9.617 7.628 1.00 75.06 101 PHE A C 1
ATOM 802 O O . PHE A 1 101 ? -1.734 10.251 7.905 1.00 75.06 101 PHE A O 1
ATOM 809 N N . SER A 1 102 ? -3.580 9.127 8.543 1.00 76.38 102 SER A N 1
ATOM 810 C CA . SER A 1 102 ? -3.387 9.294 9.988 1.00 76.38 102 SER A CA 1
ATOM 811 C C . SER A 1 102 ? -2.556 8.184 10.629 1.00 76.38 102 SER A C 1
ATOM 813 O O . SER A 1 102 ? -2.109 8.352 11.757 1.00 76.38 102 SER A O 1
ATOM 815 N N . ARG A 1 103 ? -2.355 7.061 9.932 1.00 80.38 103 ARG A N 1
ATOM 816 C CA . ARG A 1 103 ? -1.597 5.908 10.426 1.00 80.38 103 ARG A CA 1
ATOM 817 C C . ARG A 1 103 ? -0.818 5.217 9.312 1.00 80.38 103 ARG A C 1
ATOM 819 O O . ARG A 1 103 ? -1.125 5.399 8.128 1.00 80.38 103 ARG A O 1
ATOM 826 N N . HIS A 1 104 ? 0.186 4.442 9.703 1.00 84.25 104 HIS A N 1
ATOM 827 C CA . HIS A 1 104 ? 0.902 3.538 8.806 1.00 84.25 104 HIS A CA 1
ATOM 828 C C . HIS A 1 104 ? 0.044 2.307 8.482 1.00 84.25 104 HIS A C 1
ATOM 830 O O . HIS A 1 104 ? -1.072 2.165 8.991 1.00 84.25 104 HIS A O 1
ATOM 836 N N . GLY A 1 105 ? 0.527 1.457 7.574 1.00 83.44 105 GLY A N 1
ATOM 837 C CA . GLY A 1 105 ? -0.127 0.174 7.340 1.00 83.44 105 GLY A CA 1
ATOM 838 C C . GLY A 1 105 ? -0.101 -0.642 8.635 1.00 83.44 105 GLY A C 1
ATOM 839 O O . GLY A 1 105 ? 0.945 -0.688 9.267 1.00 83.44 105 GLY A O 1
ATOM 840 N N . PRO A 1 106 ? -1.216 -1.238 9.074 1.00 88.00 106 PRO A N 1
ATOM 841 C CA . PRO A 1 106 ? -1.203 -2.038 10.289 1.00 88.00 106 PRO A CA 1
ATOM 842 C C . PRO A 1 106 ? -0.406 -3.327 10.074 1.00 88.00 106 PRO A C 1
ATOM 844 O O . PRO A 1 106 ? -0.378 -3.888 8.971 1.00 88.00 106 PRO A O 1
ATOM 847 N N . LEU A 1 107 ? 0.179 -3.838 11.151 1.00 86.44 107 LEU A N 1
ATOM 848 C CA . LEU A 1 107 ? 0.737 -5.180 11.197 1.00 86.44 107 LEU A CA 1
ATOM 849 C C . LEU A 1 107 ? -0.366 -6.234 11.079 1.00 86.44 107 LEU A C 1
ATOM 851 O O . LEU A 1 107 ? -1.554 -5.995 11.330 1.00 86.44 107 LEU A O 1
ATOM 855 N N . LEU A 1 108 ? 0.044 -7.457 10.735 1.00 88.12 108 LEU A N 1
ATOM 856 C CA . LEU A 1 108 ? -0.867 -8.592 10.710 1.00 88.12 108 LEU A CA 1
ATOM 857 C C . LEU A 1 108 ? -1.483 -8.800 12.103 1.00 88.12 108 LEU A C 1
ATOM 859 O O . LEU A 1 108 ? -0.801 -9.133 13.072 1.00 88.12 108 LEU A O 1
ATOM 863 N N . GLY A 1 109 ? -2.797 -8.620 12.179 1.00 89.62 109 GLY A N 1
ATOM 864 C CA . GLY A 1 109 ? -3.568 -8.815 13.399 1.00 89.62 109 GLY A CA 1
ATOM 865 C C . GLY A 1 109 ? -3.469 -7.692 14.436 1.00 89.62 109 GLY A C 1
ATOM 866 O O . GLY A 1 109 ? -3.887 -7.905 15.570 1.00 89.62 109 GLY A O 1
ATOM 867 N N . GLU A 1 110 ? -2.926 -6.523 14.082 1.00 90.00 110 GLU A N 1
ATOM 868 C CA . GLU A 1 110 ? -2.836 -5.359 14.983 1.00 90.00 110 GLU A CA 1
ATOM 869 C C . GLU A 1 110 ? -4.219 -4.863 15.432 1.00 90.00 110 GLU A C 1
ATOM 871 O O . GLU A 1 110 ? -4.458 -4.656 16.617 1.00 90.00 110 GLU A O 1
ATOM 876 N N . ASP A 1 111 ? -5.163 -4.767 14.493 1.00 91.94 111 ASP A N 1
ATOM 877 C CA . ASP A 1 111 ? -6.521 -4.277 14.754 1.00 91.94 111 ASP A CA 1
ATOM 878 C C . ASP A 1 111 ? -7.501 -5.402 15.178 1.00 91.94 111 ASP A C 1
ATOM 880 O O . ASP A 1 111 ? -8.689 -5.141 15.373 1.00 91.94 111 ASP A O 1
ATOM 884 N N . THR A 1 112 ? -7.052 -6.662 15.310 1.00 93.25 112 THR A N 1
ATOM 885 C CA . THR A 1 112 ? -7.947 -7.828 15.500 1.00 93.25 112 THR A CA 1
ATOM 886 C C . THR A 1 112 ? -8.809 -7.717 16.756 1.00 93.25 112 THR A C 1
ATOM 888 O O . THR A 1 112 ? -10.005 -8.001 16.694 1.00 93.25 112 THR A O 1
ATOM 891 N N . PHE A 1 113 ? -8.229 -7.299 17.886 1.00 91.50 113 PHE A N 1
ATOM 892 C CA . PHE A 1 113 ? -8.980 -7.135 19.134 1.00 91.50 113 PHE A CA 1
ATOM 893 C C . PHE A 1 113 ? -10.025 -6.026 19.009 1.00 91.50 113 PHE A C 1
ATOM 895 O O . PHE A 1 113 ? -11.206 -6.292 19.215 1.00 91.50 113 PHE A O 1
ATOM 902 N N . THR A 1 114 ? -9.608 -4.835 18.571 1.00 91.81 114 THR A N 1
ATOM 903 C CA . THR A 1 114 ? -10.489 -3.674 18.386 1.00 91.81 114 THR A CA 1
ATOM 904 C C . THR A 1 114 ? -11.677 -4.002 17.485 1.00 91.81 114 THR A C 1
ATOM 906 O O . THR A 1 114 ? -12.818 -3.745 17.848 1.00 91.81 114 THR A O 1
ATOM 909 N N . ILE A 1 115 ? -11.434 -4.639 16.332 1.00 93.50 115 ILE A N 1
ATOM 910 C CA . ILE A 1 115 ? -12.499 -4.977 15.379 1.00 93.50 115 ILE A CA 1
ATOM 911 C C . ILE A 1 115 ? -13.472 -6.002 15.972 1.00 93.50 115 ILE A C 1
ATOM 913 O O . ILE A 1 115 ? -14.682 -5.873 15.796 1.00 93.50 115 ILE A O 1
ATOM 917 N N . LEU A 1 116 ? -12.980 -7.041 16.652 1.00 93.06 116 LEU A N 1
ATOM 918 C CA . LEU A 1 116 ? -13.860 -8.068 17.215 1.00 93.06 116 LEU A CA 1
ATOM 919 C C . LEU A 1 116 ? -14.678 -7.536 18.399 1.00 93.06 116 LEU A C 1
ATOM 921 O O . LEU A 1 116 ? -15.848 -7.897 18.535 1.00 93.06 116 LEU A O 1
ATOM 925 N N . GLU A 1 117 ? -14.107 -6.648 19.207 1.00 93.44 117 GLU A N 1
ATOM 926 C CA . GLU A 1 117 ? -14.828 -5.950 20.273 1.00 93.44 117 GLU A CA 1
ATOM 927 C C . GLU A 1 117 ? -15.894 -4.997 19.710 1.00 93.44 117 GLU A C 1
ATOM 929 O O . GLU A 1 117 ? -17.038 -5.041 20.166 1.00 93.44 117 GLU A O 1
ATOM 934 N N . ASP A 1 118 ? -15.580 -4.229 18.660 1.00 95.44 118 ASP A N 1
ATOM 935 C CA . ASP A 1 118 ? -16.542 -3.361 17.957 1.00 95.44 118 ASP A CA 1
ATOM 936 C C . ASP A 1 118 ? -17.708 -4.157 17.344 1.00 95.44 118 ASP A C 1
ATOM 938 O O . ASP A 1 118 ? -18.842 -3.678 17.270 1.00 95.44 118 ASP A O 1
ATOM 942 N N . LEU A 1 119 ? -17.455 -5.405 16.934 1.00 95.50 119 LEU A N 1
ATOM 943 C CA . LEU A 1 119 ? -18.480 -6.340 16.461 1.00 95.50 119 LEU A CA 1
ATOM 944 C C . LEU A 1 119 ? -19.293 -6.987 17.600 1.00 95.50 119 LEU A C 1
ATOM 946 O O . LEU A 1 119 ? -20.226 -7.745 17.327 1.00 95.50 119 LEU A O 1
ATOM 950 N N . GLY A 1 120 ? -18.970 -6.691 18.861 1.00 94.44 120 GLY A N 1
ATOM 951 C CA . GLY A 1 120 ? -19.701 -7.140 20.045 1.00 94.44 120 GLY A CA 1
ATOM 952 C C . GLY A 1 120 ? -19.221 -8.463 20.647 1.00 94.44 120 GLY A C 1
ATOM 953 O O . GLY A 1 120 ? -19.931 -9.042 21.473 1.00 94.44 120 GLY A O 1
ATOM 954 N N . TYR A 1 121 ? -18.045 -8.970 20.262 1.00 94.06 121 TYR A N 1
ATOM 955 C CA . TYR A 1 121 ? -17.439 -10.111 20.953 1.00 94.06 121 TYR A CA 1
ATOM 956 C C . TYR A 1 121 ? -16.874 -9.669 22.307 1.00 94.06 121 TYR A C 1
ATOM 958 O O . TYR A 1 121 ? -16.259 -8.614 22.425 1.00 94.06 121 TYR A O 1
ATOM 966 N N . SER A 1 122 ? -17.057 -10.489 23.346 1.00 94.12 122 SER A N 1
ATOM 967 C CA . SER A 1 122 ? -16.442 -10.217 24.648 1.00 94.12 122 SER A CA 1
ATOM 968 C C . SER A 1 122 ? -14.930 -10.441 24.604 1.00 94.12 122 SER A C 1
ATOM 970 O O . SER A 1 122 ? -14.459 -11.334 23.895 1.00 94.12 122 SER A O 1
ATOM 972 N N . ALA A 1 123 ? -14.179 -9.708 25.431 1.00 90.50 123 ALA A N 1
ATOM 973 C CA . ALA A 1 123 ? -12.729 -9.867 25.553 1.00 90.50 123 ALA A CA 1
ATOM 974 C C . ALA A 1 123 ? -12.324 -11.334 25.796 1.00 90.50 123 ALA A C 1
ATOM 976 O O . ALA A 1 123 ? -11.443 -11.846 25.107 1.00 90.50 123 ALA A O 1
ATOM 977 N N . ASP A 1 124 ? -13.022 -12.047 26.688 1.00 92.94 124 ASP A N 1
ATOM 978 C CA . ASP A 1 124 ? -12.771 -13.471 26.963 1.00 92.94 124 ASP A CA 1
ATOM 979 C C . ASP A 1 124 ? -12.939 -14.344 25.713 1.00 92.94 124 ASP A C 1
ATOM 981 O O . ASP A 1 124 ? -12.182 -15.288 25.480 1.00 92.94 124 ASP A O 1
ATOM 985 N N . ARG A 1 125 ? -13.935 -14.027 24.876 1.00 92.62 125 ARG A N 1
ATOM 986 C CA . ARG A 1 125 ? -14.187 -14.767 23.641 1.00 92.62 125 ARG A CA 1
ATOM 987 C C . ARG A 1 125 ? -13.116 -14.480 22.598 1.00 92.62 125 ARG A C 1
ATOM 989 O O . ARG A 1 125 ? -12.705 -15.413 21.914 1.00 92.62 125 ARG A O 1
ATOM 996 N N . VAL A 1 126 ? -12.671 -13.232 22.474 1.00 91.56 126 VAL A N 1
ATOM 997 C CA . VAL A 1 126 ? -11.595 -12.864 21.545 1.00 91.56 126 VAL A CA 1
ATOM 998 C C . VAL A 1 126 ? -10.281 -13.536 21.947 1.00 91.56 126 VAL A C 1
ATOM 1000 O O . VAL A 1 126 ? -9.635 -14.138 21.092 1.00 91.56 126 VAL A O 1
ATOM 1003 N N . HIS A 1 127 ? -9.942 -13.547 23.241 1.00 90.75 127 HIS A N 1
ATOM 1004 C CA . HIS A 1 127 ? -8.776 -14.279 23.751 1.00 90.75 127 HIS A CA 1
ATOM 1005 C C . HIS A 1 127 ? -8.873 -15.777 23.446 1.00 90.75 127 HIS A C 1
ATOM 1007 O O . HIS A 1 127 ? -7.940 -16.343 22.890 1.00 90.75 127 HIS A O 1
ATOM 1013 N N . ALA A 1 128 ? -10.031 -16.404 23.679 1.00 93.25 128 ALA A N 1
ATOM 1014 C CA . ALA A 1 128 ? -10.224 -17.815 23.345 1.00 93.25 128 ALA A CA 1
ATOM 1015 C C . ALA A 1 128 ? -10.057 -18.115 21.841 1.00 93.25 128 ALA A C 1
ATOM 1017 O O . ALA A 1 128 ? -9.593 -19.194 21.475 1.00 93.25 128 ALA A O 1
ATOM 1018 N N . LEU A 1 129 ? -10.438 -17.183 20.957 1.00 92.38 129 LEU A N 1
ATOM 1019 C CA . LEU A 1 129 ? -10.232 -17.319 19.510 1.00 92.38 129 LEU A CA 1
ATOM 1020 C C . LEU A 1 129 ? -8.752 -17.191 19.127 1.00 92.38 129 LEU A C 1
ATOM 1022 O O . LEU A 1 129 ? -8.292 -17.931 18.255 1.00 92.38 129 LEU A O 1
ATOM 1026 N N . ALA A 1 130 ? -8.022 -16.279 19.770 1.00 90.81 130 ALA A N 1
ATOM 1027 C CA . ALA A 1 130 ? -6.586 -16.117 19.573 1.00 90.81 130 ALA A CA 1
ATOM 1028 C C . ALA A 1 130 ? -5.810 -17.345 20.086 1.00 90.81 130 ALA A C 1
ATOM 1030 O O . ALA A 1 130 ? -5.002 -17.908 19.350 1.00 90.81 130 ALA A O 1
ATOM 1031 N N . ASP A 1 131 ? -6.130 -17.837 21.288 1.00 92.75 131 ASP A N 1
ATOM 1032 C CA . ASP A 1 131 ? -5.513 -19.028 21.890 1.00 92.75 131 ASP A CA 1
ATOM 1033 C C . ASP A 1 131 ? -5.761 -20.290 21.052 1.00 92.75 131 ASP A C 1
ATOM 1035 O O . ASP A 1 131 ? -4.878 -21.132 20.881 1.00 92.75 131 ASP A O 1
ATOM 1039 N N . ALA A 1 132 ? -6.956 -20.407 20.466 1.00 93.81 132 ALA A N 1
ATOM 1040 C CA . ALA A 1 132 ? -7.303 -21.483 19.542 1.00 93.81 132 ALA A CA 1
ATOM 1041 C C . ALA A 1 132 ? -6.684 -21.316 18.138 1.00 93.81 132 ALA A C 1
ATOM 1043 O O . ALA A 1 132 ? -6.943 -22.144 17.265 1.00 93.81 132 ALA A O 1
ATOM 1044 N N . SER A 1 133 ? -5.891 -20.261 17.902 1.00 90.69 133 SER A N 1
ATOM 1045 C CA . SER A 1 133 ? -5.294 -19.918 16.601 1.00 90.69 133 SER A CA 1
ATOM 1046 C C . SER A 1 133 ? -6.321 -19.757 15.470 1.00 90.69 133 SER A C 1
ATOM 1048 O O . SER A 1 133 ? -6.011 -19.972 14.299 1.00 90.69 133 SER A O 1
ATOM 1050 N N . VAL A 1 134 ? -7.562 -19.384 15.806 1.00 92.88 134 VAL A N 1
ATOM 1051 C CA . VAL A 1 134 ? -8.621 -19.089 14.824 1.00 92.88 134 VAL A CA 1
ATOM 1052 C C . VAL A 1 134 ? -8.404 -17.710 14.204 1.00 92.88 134 VAL A C 1
ATOM 1054 O O . VAL A 1 134 ? -8.725 -17.496 13.036 1.00 92.88 134 VAL A O 1
ATOM 1057 N N . VAL A 1 135 ? -7.852 -16.777 14.980 1.00 90.25 135 VAL A N 1
ATOM 1058 C CA . VAL A 1 135 ? -7.517 -15.421 14.541 1.00 90.25 135 VAL A CA 1
ATOM 1059 C C . VAL A 1 135 ? -6.075 -15.094 14.905 1.00 90.25 135 VAL A C 1
ATOM 1061 O O . VAL A 1 135 ? -5.599 -15.471 15.974 1.00 90.25 135 VAL A O 1
ATOM 1064 N N . THR A 1 136 ? -5.386 -14.365 14.028 1.00 90.38 136 THR A N 1
ATOM 1065 C CA . THR A 1 136 ? -4.082 -13.778 14.349 1.00 90.38 136 THR A CA 1
ATOM 1066 C C . THR A 1 136 ? -4.312 -12.444 15.037 1.00 90.38 136 THR A C 1
ATOM 1068 O O . THR A 1 136 ? -4.951 -11.559 14.464 1.00 90.38 136 THR A O 1
ATOM 1071 N N . ALA A 1 137 ? -3.785 -12.288 16.245 1.00 84.38 137 ALA A N 1
ATOM 1072 C CA . ALA A 1 137 ? -3.803 -11.028 16.964 1.00 84.38 137 ALA A CA 1
ATOM 1073 C C . ALA A 1 137 ? -2.397 -10.712 17.473 1.00 84.38 137 ALA A C 1
ATOM 1075 O O . ALA A 1 137 ? -1.730 -11.574 18.046 1.00 84.38 137 ALA A O 1
ATOM 1076 N N . THR A 1 138 ? -1.951 -9.482 17.249 1.00 73.06 138 THR A N 1
ATOM 1077 C CA . THR A 1 138 ? -0.747 -8.961 17.896 1.00 73.06 138 THR A CA 1
ATOM 1078 C C . THR A 1 138 ? -1.196 -8.319 19.205 1.00 73.06 138 THR A C 1
ATOM 1080 O O . THR A 1 138 ? -2.137 -7.528 19.199 1.00 73.06 138 THR A O 1
ATOM 1083 N N . SER A 1 139 ? -0.581 -8.677 20.339 1.00 57.41 139 SER A N 1
ATOM 1084 C CA . SER A 1 139 ? -0.865 -7.995 21.610 1.00 57.41 139 SER A CA 1
ATOM 1085 C C . SER A 1 139 ? -0.689 -6.486 21.418 1.00 57.41 139 SER A C 1
ATOM 1087 O O . SER A 1 139 ? 0.285 -6.101 20.766 1.00 57.41 139 SER A O 1
ATOM 1089 N N . PRO A 1 140 ? -1.585 -5.635 21.953 1.00 52.69 140 PRO A N 1
ATOM 1090 C CA . PRO A 1 140 ? -1.552 -4.201 21.690 1.00 52.69 140 PRO A CA 1
ATOM 1091 C C . PRO A 1 140 ? -0.166 -3.652 22.033 1.00 52.69 140 PRO A C 1
ATOM 1093 O O . PRO A 1 140 ? 0.256 -3.678 23.192 1.00 52.69 140 PRO A O 1
ATOM 1096 N N . GLN A 1 141 ? 0.576 -3.207 21.014 1.00 48.97 141 GLN A N 1
ATOM 1097 C CA . GLN A 1 141 ? 1.817 -2.484 21.246 1.00 48.97 141 GLN A CA 1
ATOM 1098 C C . GLN A 1 141 ? 1.443 -1.188 21.962 1.00 48.97 141 GLN A C 1
ATOM 1100 O O . GLN A 1 141 ? 0.567 -0.453 21.509 1.00 48.97 141 GLN A O 1
ATOM 1105 N N . ALA A 1 142 ? 2.078 -0.932 23.106 1.00 38.00 142 ALA A N 1
ATOM 1106 C CA . ALA A 1 142 ? 1.950 0.336 23.803 1.00 38.00 142 ALA A CA 1
ATOM 1107 C C . ALA A 1 142 ? 2.399 1.448 22.846 1.00 38.00 142 ALA A C 1
ATOM 1109 O O . ALA A 1 142 ? 3.589 1.599 22.578 1.00 38.00 142 ALA A O 1
ATOM 1110 N N . THR A 1 143 ? 1.440 2.190 22.299 1.00 37.94 143 THR A N 1
ATOM 1111 C CA . THR A 1 143 ? 1.678 3.385 21.498 1.00 37.94 143 THR A CA 1
ATOM 1112 C C . THR A 1 143 ? 2.467 4.378 22.349 1.00 37.94 143 THR A C 1
ATOM 1114 O O . THR A 1 143 ? 1.957 4.925 23.326 1.00 37.94 143 THR A O 1
ATOM 1117 N N . SER A 1 144 ? 3.746 4.571 22.023 1.00 30.59 144 SER A N 1
ATOM 1118 C CA . SER A 1 144 ? 4.557 5.641 22.595 1.00 30.59 144 SER A CA 1
ATOM 1119 C C . SER A 1 144 ? 4.154 6.973 21.962 1.00 30.59 144 SER A C 1
ATOM 1121 O O . SER A 1 144 ? 4.270 7.112 20.748 1.00 30.59 144 SER A O 1
ATOM 1123 N N . SER A 1 145 ? 3.672 7.868 22.832 1.00 31.11 145 SER A N 1
ATOM 1124 C CA . SER A 1 145 ? 3.530 9.337 22.782 1.00 31.11 145 SER A CA 1
ATOM 1125 C C . SER A 1 145 ? 3.648 10.077 21.452 1.00 31.11 145 SER A C 1
ATOM 1127 O O . SER A 1 145 ? 4.741 10.040 20.849 1.00 31.11 145 SER A O 1
#

pLDDT: mean 82.67, std 11.2, range [30.59, 95.5]

Foldseek 3Di:
DVCVPPVDDDDDDDPPVNVCCVVVCCQFQPQVVDVVRDDHGHDPVCPPPVNDFDADPQGTPAPRDPVCVVVVQWDWDQDPPPGIDIDGDDPDADPPCGDDDPDDDDDAAQCVQVVVVVVPDDPVRSVVCVVVVVGDHDDHDPDDD

Secondary structure (DSSP, 8-state):
--HHHHS--------HHHHHHHHHHHHHHGGGGSSS--S-SS-TTTS-TT-S--EETTEETTTT-HHHHHTTSEEEEEETTTEEEEEEPPSS--SSS-----SPPPPTTTTHHHHHHHTT--HHHHHHHHHTTSS----------

Organism: Rhodococcus opacus (NCBI:txid37919)

InterPro domains:
  IPR023606 CoA-transferase family III domain 1 superfamily [G3DSA:3.40.50.10540] (1-144)
  IPR023606 CoA-transferase family III domain 1 superfamily [SSF89796] (2-135)